Protein AF-T1B210-F1 (afdb_monomer_lite)

Organism: NCB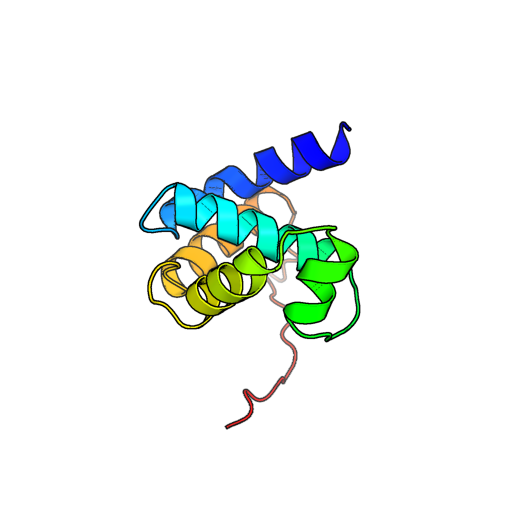I:txid410659

Radius of gyration: 15.73 Å; chains: 1; bounding box: 36×41×40 Å

Foldseek 3Di:
DVVVVVVVVLCPLLVVQFPDPVLSVLVVLVVVLVVVDPDPDDPVVSCVVVVHDPVNSVVNVCSVVDSRGNVVSNVVSVVVSCVVVDPADDDPNHGDDDDDPDDPDD

Sequence (106 aa):
MLLWSEWTRRLAPLRPACARSRTFLWLCTALLGLCARADQAGVTSWVRSGFLEGAAYRRLLHLFAGGGVRVDALTRCWVGLVLSLFRPFTVEGFRVAVTDGLKVPK

Secondary structure (DSSP, 8-state):
-HHHHHHHHHHGGGGGGBSSHHHHHHHHHHHHHHHH--S---HHHHHHHTT--THHHHHHHHHHHSTTB-HHHHHHHHHHHHHHHS---EETTEEP----------

pLDDT: mean 90.36, std 8.09, range [42.91, 97.62]

Structure (mmCIF, N/CA/C/O backbone):
data_AF-T1B210-F1
#
_entry.id   AF-T1B210-F1
#
loop_
_atom_site.group_PDB
_atom_site.id
_atom_site.type_symbol
_atom_site.label_atom_id
_atom_site.label_alt_id
_atom_site.label_comp_id
_atom_site.label_asym_id
_atom_site.label_entity_id
_atom_site.label_seq_id
_atom_site.pdbx_PDB_ins_code
_atom_site.Cartn_x
_atom_site.Cartn_y
_atom_site.Cartn_z
_atom_site.occupancy
_atom_site.B_iso_or_equiv
_atom_site.auth_seq_id
_atom_site.auth_comp_id
_atom_site.auth_asym_id
_atom_site.auth_atom_id
_atom_site.pdbx_PDB_model_num
ATOM 1 N N . MET A 1 1 ? -3.707 20.476 -5.880 1.00 76.12 1 MET A N 1
ATOM 2 C CA . MET A 1 1 ? -2.479 20.363 -5.058 1.00 76.12 1 MET A CA 1
ATOM 3 C C . MET A 1 1 ? -2.756 19.801 -3.665 1.00 76.12 1 MET A C 1
ATOM 5 O O . MET A 1 1 ? -2.129 18.810 -3.323 1.00 76.12 1 MET A O 1
ATOM 9 N N . LEU A 1 2 ? -3.737 20.327 -2.916 1.00 91.50 2 LEU A N 1
ATOM 10 C CA . LEU A 1 2 ? -4.073 19.872 -1.553 1.00 91.50 2 LEU A CA 1
ATOM 11 C C . LEU A 1 2 ? -4.262 18.346 -1.413 1.00 91.50 2 LEU A C 1
ATOM 13 O O . LEU A 1 2 ? -3.679 17.741 -0.520 1.00 91.50 2 LEU A O 1
ATOM 17 N N . LEU A 1 3 ? -5.013 17.716 -2.328 1.00 90.62 3 LEU A N 1
ATOM 18 C CA . LEU A 1 3 ? -5.265 16.270 -2.296 1.00 90.62 3 LEU A CA 1
ATOM 19 C C . LEU A 1 3 ? -3.970 15.446 -2.319 1.00 90.62 3 LEU A C 1
ATOM 21 O O . LEU A 1 3 ? -3.808 14.542 -1.510 1.00 90.62 3 LEU A O 1
ATOM 25 N N . TRP A 1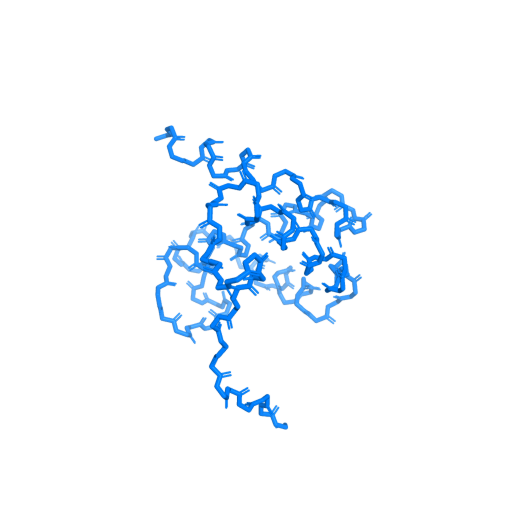 4 ? -3.037 15.769 -3.216 1.00 88.94 4 TRP A N 1
ATOM 26 C CA . TRP A 1 4 ? -1.780 15.029 -3.353 1.00 88.94 4 TRP A CA 1
ATOM 27 C C . TRP A 1 4 ? -0.832 15.268 -2.174 1.00 88.94 4 TRP A C 1
ATOM 29 O O . TRP A 1 4 ? -0.119 14.354 -1.758 1.00 88.94 4 TRP A O 1
ATOM 39 N N . SER A 1 5 ? -0.858 16.462 -1.582 1.00 92.38 5 SER A N 1
ATOM 40 C CA . SER A 1 5 ? -0.128 16.755 -0.345 1.00 92.38 5 SER A CA 1
ATOM 41 C C . SER A 1 5 ? -0.681 15.968 0.846 1.00 92.38 5 SER A C 1
ATOM 43 O O . SER A 1 5 ? 0.089 15.415 1.628 1.00 92.38 5 SER A O 1
ATOM 45 N N . GLU A 1 6 ? -2.005 15.860 0.972 1.0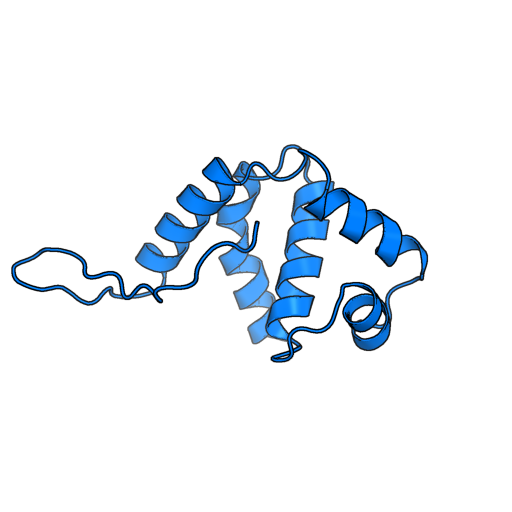0 93.88 6 GLU A N 1
ATOM 46 C CA . GLU A 1 6 ? -2.619 15.030 2.012 1.00 93.88 6 GLU A CA 1
ATOM 47 C C . GLU A 1 6 ? -2.360 13.546 1.762 1.00 93.88 6 GLU A C 1
ATOM 49 O O . GLU A 1 6 ? -1.922 12.844 2.669 1.00 93.88 6 GLU A O 1
ATOM 54 N N . TRP A 1 7 ? -2.544 13.077 0.528 1.00 94.12 7 TRP A N 1
ATOM 55 C CA . TRP A 1 7 ? -2.277 11.696 0.133 1.00 94.12 7 TRP A CA 1
ATOM 56 C C . TRP A 1 7 ? -0.837 11.287 0.464 1.00 94.12 7 TRP A C 1
ATOM 58 O O . TRP A 1 7 ? -0.627 10.305 1.172 1.00 94.12 7 TRP A O 1
ATOM 68 N N . THR A 1 8 ? 0.159 12.086 0.065 1.00 92.75 8 THR A N 1
ATOM 69 C CA . THR A 1 8 ? 1.571 11.807 0.387 1.00 92.75 8 THR A CA 1
ATOM 70 C C . THR A 1 8 ? 1.834 11.819 1.894 1.00 92.75 8 THR A C 1
ATOM 72 O O . THR A 1 8 ? 2.527 10.931 2.393 1.00 92.75 8 THR A O 1
ATOM 75 N N . ARG A 1 9 ? 1.239 12.758 2.647 1.00 94.88 9 ARG A N 1
ATOM 76 C CA . ARG A 1 9 ? 1.344 12.796 4.115 1.00 94.88 9 ARG A CA 1
ATOM 77 C C . ARG A 1 9 ? 0.753 11.540 4.759 1.00 94.88 9 ARG A C 1
ATOM 79 O O . ARG A 1 9 ? 1.358 10.992 5.678 1.00 94.88 9 ARG A O 1
ATOM 86 N N . ARG A 1 10 ? -0.393 11.053 4.268 1.00 95.56 10 ARG A N 1
ATOM 87 C CA . ARG A 1 10 ? -1.032 9.827 4.776 1.00 95.56 10 ARG A CA 1
ATOM 88 C C . ARG A 1 10 ? -0.230 8.566 4.466 1.00 95.56 10 ARG A C 1
ATOM 90 O O . ARG A 1 10 ? -0.359 7.604 5.209 1.00 95.56 10 ARG A O 1
ATOM 97 N N . LEU A 1 11 ? 0.626 8.562 3.444 1.00 95.88 11 LEU A N 1
ATOM 98 C CA . LEU A 1 11 ? 1.497 7.419 3.145 1.00 95.88 11 LEU A CA 1
ATOM 99 C C . LEU A 1 11 ? 2.774 7.355 3.995 1.00 95.88 11 LEU A C 1
ATOM 101 O O . LEU A 1 11 ? 3.429 6.312 4.017 1.00 95.88 11 LEU A O 1
ATOM 105 N N . ALA A 1 12 ? 3.137 8.421 4.717 1.00 96.12 12 ALA A N 1
ATOM 106 C CA . ALA A 1 12 ? 4.345 8.448 5.548 1.00 96.12 12 ALA A CA 1
ATOM 107 C C . ALA A 1 12 ? 4.475 7.254 6.528 1.00 96.12 12 ALA A C 1
ATOM 109 O O . ALA A 1 12 ? 5.576 6.700 6.627 1.00 96.12 12 ALA A O 1
ATOM 110 N N . PRO A 1 13 ? 3.398 6.761 7.180 1.00 97.06 13 PRO A N 1
ATOM 111 C CA . PRO A 1 13 ? 3.453 5.585 8.055 1.00 97.06 13 PRO A CA 1
ATOM 112 C C . PRO A 1 13 ? 3.844 4.272 7.362 1.00 97.06 13 PRO A C 1
ATOM 114 O O . PRO A 1 13 ? 4.177 3.308 8.047 1.00 97.06 13 PRO A O 1
ATOM 117 N N . LEU A 1 14 ? 3.844 4.207 6.024 1.00 97.38 14 LEU A N 1
ATOM 118 C CA . LEU A 1 14 ? 4.293 3.028 5.273 1.00 97.38 14 LEU A CA 1
ATOM 119 C C . LEU A 1 14 ? 5.824 2.958 5.129 1.00 97.38 14 LEU A C 1
ATOM 121 O O . LEU A 1 14 ? 6.370 1.921 4.747 1.00 97.38 14 LEU A O 1
ATOM 125 N N . ARG A 1 15 ? 6.554 4.035 5.458 1.00 96.81 15 ARG A N 1
ATOM 126 C CA . ARG A 1 15 ? 8.020 4.114 5.336 1.00 96.81 15 ARG A CA 1
ATOM 127 C C . ARG A 1 15 ? 8.786 2.958 6.007 1.00 96.81 15 ARG A C 1
ATOM 129 O O . ARG A 1 15 ? 9.763 2.510 5.391 1.00 96.81 15 ARG A O 1
ATOM 136 N N . PRO A 1 16 ? 8.402 2.446 7.195 1.00 96.81 16 PRO A N 1
ATOM 137 C CA . PRO A 1 16 ? 9.091 1.328 7.850 1.00 96.81 16 PRO A CA 1
ATOM 138 C C . PRO A 1 16 ? 9.026 0.001 7.078 1.00 96.81 16 PRO A C 1
ATOM 140 O O . PRO A 1 16 ? 9.825 -0.906 7.330 1.00 96.81 16 PRO A O 1
ATOM 143 N N . ALA A 1 17 ? 8.112 -0.135 6.113 1.00 96.75 17 ALA A N 1
ATOM 144 C CA . ALA A 1 17 ? 8.037 -1.312 5.250 1.00 96.75 17 ALA A CA 1
ATOM 145 C C . ALA A 1 17 ? 9.166 -1.374 4.208 1.00 96.75 17 ALA A C 1
ATOM 147 O O . ALA A 1 17 ? 9.428 -2.430 3.634 1.00 96.75 17 ALA A O 1
ATOM 148 N N . CYS A 1 18 ? 9.857 -0.258 3.978 1.00 96.44 18 CYS A N 1
ATOM 149 C CA . CYS A 1 18 ? 10.887 -0.127 2.957 1.00 96.44 18 CYS A CA 1
ATOM 150 C C . CYS A 1 18 ? 12.287 -0.123 3.576 1.00 96.44 18 CYS A C 1
ATOM 152 O O . CYS A 1 18 ? 12.577 0.673 4.472 1.00 96.44 18 CYS A O 1
ATOM 154 N N . ALA A 1 19 ? 13.197 -0.936 3.036 1.00 90.00 19 ALA A N 1
ATOM 155 C CA . ALA A 1 19 ? 14.581 -0.991 3.519 1.00 90.00 19 ALA A CA 1
ATOM 156 C C . ALA A 1 19 ? 15.342 0.336 3.323 1.00 90.00 19 ALA A C 1
ATOM 158 O O . ALA A 1 19 ? 16.205 0.694 4.119 1.00 90.00 19 ALA A O 1
ATOM 159 N N . ARG A 1 20 ? 15.026 1.092 2.263 1.00 94.38 20 ARG A N 1
ATOM 160 C CA . ARG A 1 20 ? 15.699 2.353 1.906 1.00 94.38 20 ARG A CA 1
ATOM 161 C C . ARG A 1 20 ? 14.684 3.440 1.570 1.00 94.38 20 ARG A C 1
ATOM 163 O O . ARG A 1 20 ? 13.601 3.142 1.069 1.00 94.38 20 ARG A O 1
ATOM 170 N N . SER A 1 21 ? 15.069 4.707 1.741 1.00 95.00 21 SER A N 1
ATOM 171 C CA . SER A 1 21 ? 14.212 5.854 1.390 1.00 95.00 21 SER A CA 1
ATOM 172 C C . SER A 1 21 ? 13.866 5.867 -0.097 1.00 95.00 21 SER A C 1
ATOM 174 O O . SER A 1 21 ? 12.726 6.120 -0.463 1.00 95.00 21 SER A O 1
ATOM 176 N N . ARG A 1 22 ? 14.814 5.484 -0.962 1.00 94.88 22 ARG A N 1
ATOM 177 C CA . ARG A 1 22 ? 14.557 5.352 -2.402 1.00 94.88 22 ARG A CA 1
ATOM 178 C C . ARG A 1 22 ? 13.493 4.297 -2.713 1.00 94.88 22 ARG A C 1
ATOM 180 O O . ARG A 1 22 ? 12.682 4.517 -3.601 1.00 94.88 22 ARG A O 1
ATOM 187 N N . THR A 1 23 ? 13.470 3.180 -1.986 1.00 95.50 23 THR A N 1
ATOM 188 C CA . THR A 1 23 ? 12.428 2.157 -2.156 1.00 95.50 23 THR A CA 1
ATOM 189 C C . THR A 1 23 ? 11.057 2.694 -1.764 1.00 95.50 23 THR A C 1
ATOM 191 O O . THR A 1 23 ? 10.088 2.440 -2.466 1.00 95.50 23 THR A O 1
ATOM 194 N N . PHE A 1 24 ? 10.988 3.491 -0.697 1.00 96.62 24 PHE A N 1
ATOM 195 C CA . PHE A 1 24 ? 9.747 4.148 -0.295 1.00 96.62 24 PHE A CA 1
ATOM 196 C C . PHE A 1 24 ? 9.229 5.122 -1.358 1.00 96.62 24 PHE A C 1
ATOM 198 O O . PHE A 1 24 ? 8.044 5.108 -1.661 1.00 96.62 24 PHE A O 1
ATOM 205 N N . LEU A 1 25 ? 10.106 5.904 -1.993 1.00 95.56 25 LEU A N 1
ATOM 206 C CA . LEU A 1 25 ? 9.698 6.773 -3.100 1.00 95.56 25 LEU A CA 1
ATOM 207 C C . LEU A 1 25 ? 9.143 5.970 -4.285 1.00 95.56 25 LEU A C 1
ATOM 209 O O . LEU A 1 25 ? 8.106 6.337 -4.826 1.00 95.56 25 LEU A O 1
ATOM 213 N N . TRP A 1 26 ? 9.774 4.847 -4.645 1.00 95.38 26 TRP A N 1
ATOM 214 C CA . TRP A 1 26 ? 9.245 3.955 -5.686 1.00 95.38 26 TRP A CA 1
ATOM 215 C C . TRP A 1 26 ? 7.910 3.315 -5.298 1.00 95.38 26 TRP A C 1
ATOM 217 O O . TRP A 1 26 ? 7.038 3.191 -6.156 1.00 95.38 26 TRP A O 1
ATOM 227 N N . LEU A 1 27 ? 7.721 2.965 -4.022 1.00 95.88 27 LEU A N 1
ATOM 228 C CA . LEU A 1 27 ? 6.430 2.515 -3.501 1.00 95.88 27 LEU A CA 1
ATOM 229 C C . LEU A 1 27 ? 5.361 3.604 -3.657 1.00 95.88 27 LEU A C 1
ATOM 231 O O . LEU A 1 27 ? 4.280 3.309 -4.156 1.00 95.88 27 LEU A O 1
ATOM 235 N N . CYS A 1 28 ? 5.663 4.859 -3.315 1.00 95.00 28 CYS A N 1
ATOM 236 C CA . CYS A 1 28 ? 4.749 5.976 -3.555 1.00 95.00 28 CYS A CA 1
ATOM 237 C C . CYS A 1 28 ? 4.423 6.128 -5.048 1.00 95.00 28 CYS A C 1
ATOM 239 O O . CYS A 1 28 ? 3.259 6.273 -5.396 1.00 95.00 28 CYS A O 1
ATOM 241 N N . THR A 1 29 ? 5.406 6.027 -5.947 1.00 93.50 29 THR A N 1
ATOM 242 C CA . THR A 1 29 ? 5.152 6.073 -7.398 1.00 93.50 29 THR A CA 1
ATOM 243 C C . THR A 1 29 ? 4.234 4.938 -7.861 1.00 93.50 29 THR A C 1
ATOM 245 O O . THR A 1 29 ? 3.342 5.167 -8.675 1.00 93.50 29 THR A O 1
ATOM 248 N N . ALA A 1 30 ? 4.408 3.724 -7.332 1.00 93.00 30 ALA A N 1
ATOM 249 C CA . ALA A 1 30 ? 3.536 2.591 -7.639 1.00 93.00 30 ALA A CA 1
ATOM 250 C C . ALA A 1 30 ? 2.101 2.812 -7.129 1.00 93.00 30 ALA A C 1
ATOM 252 O O . ALA A 1 30 ? 1.147 2.613 -7.878 1.00 93.00 30 ALA A O 1
ATOM 253 N N . LEU A 1 31 ? 1.942 3.285 -5.889 1.00 93.19 31 LEU A N 1
ATOM 254 C CA . LEU A 1 31 ? 0.635 3.617 -5.314 1.00 93.19 31 LEU A CA 1
ATOM 255 C C . LEU A 1 31 ? -0.057 4.748 -6.083 1.00 93.19 31 LEU A C 1
ATOM 257 O O . LEU A 1 31 ? -1.264 4.693 -6.285 1.00 93.19 31 LEU A O 1
ATOM 261 N N . LEU A 1 32 ? 0.696 5.741 -6.565 1.00 91.56 32 LEU A N 1
ATOM 262 C CA . LEU A 1 32 ? 0.169 6.791 -7.436 1.00 91.56 32 LEU A CA 1
ATOM 263 C C . LEU A 1 32 ? -0.394 6.192 -8.733 1.00 91.56 32 LEU A C 1
ATOM 265 O O . LEU A 1 32 ? -1.494 6.551 -9.142 1.00 91.56 32 LEU A O 1
ATOM 269 N N . GLY A 1 33 ? 0.338 5.257 -9.351 1.00 89.88 33 GLY A N 1
ATOM 270 C CA . GLY A 1 33 ? -0.115 4.529 -10.538 1.00 89.88 33 GLY A CA 1
ATOM 271 C C . GLY A 1 33 ? -1.422 3.770 -10.296 1.00 89.88 33 GLY A C 1
ATOM 272 O O . GLY A 1 33 ? -2.339 3.876 -11.107 1.00 89.88 33 GLY A O 1
ATOM 273 N N . LEU A 1 34 ? -1.530 3.093 -9.148 1.00 89.44 34 LEU A N 1
ATOM 274 C CA . LEU A 1 34 ? -2.744 2.392 -8.713 1.00 89.44 34 LEU A CA 1
ATOM 275 C C . LEU A 1 34 ? -3.914 3.345 -8.418 1.00 89.44 34 LEU A C 1
ATOM 277 O O . LEU A 1 34 ? -5.059 3.008 -8.688 1.00 89.44 34 LEU A O 1
ATOM 281 N N . CYS A 1 35 ? -3.657 4.539 -7.880 1.00 89.12 35 CYS A N 1
ATOM 282 C CA . CYS A 1 35 ? -4.704 5.538 -7.650 1.00 89.12 35 CYS A CA 1
ATOM 283 C C . CYS A 1 35 ? -5.164 6.225 -8.945 1.00 89.12 35 CYS A C 1
ATOM 285 O O . CYS A 1 35 ? -6.316 6.639 -9.041 1.00 89.12 35 CYS A O 1
ATOM 287 N N . ALA A 1 36 ? -4.270 6.388 -9.923 1.00 86.19 36 ALA A N 1
ATOM 288 C CA . ALA A 1 36 ? -4.553 7.101 -11.167 1.00 86.19 36 ALA A CA 1
ATOM 289 C C . ALA A 1 36 ? -5.310 6.252 -12.199 1.00 86.19 36 ALA A C 1
ATOM 291 O O . ALA A 1 36 ? -5.864 6.800 -13.152 1.00 86.19 36 ALA A O 1
ATOM 292 N N . ARG A 1 37 ? -5.309 4.924 -12.046 1.00 84.38 37 ARG A N 1
ATOM 293 C CA . ARG A 1 37 ? -5.888 3.992 -13.012 1.00 84.38 37 ARG A CA 1
ATOM 294 C C . ARG A 1 37 ? -6.682 2.898 -12.312 1.00 84.38 37 ARG A C 1
ATOM 296 O O . ARG A 1 37 ? -6.157 2.209 -11.450 1.00 84.38 37 ARG A O 1
ATOM 303 N N . ALA A 1 38 ? -7.931 2.718 -12.732 1.00 81.19 38 ALA A N 1
ATOM 304 C CA . ALA A 1 38 ? -8.813 1.670 -12.217 1.00 81.19 38 ALA A CA 1
ATOM 305 C C . ALA A 1 38 ? -8.694 0.337 -12.983 1.00 81.19 38 ALA A C 1
ATOM 307 O O . ALA A 1 38 ? -9.317 -0.648 -12.594 1.00 81.19 38 ALA A O 1
ATOM 308 N N . ASP A 1 39 ? -7.934 0.294 -14.083 1.00 82.38 39 ASP A N 1
ATOM 309 C CA . ASP A 1 39 ? -7.751 -0.913 -14.886 1.00 82.38 39 ASP A CA 1
ATOM 310 C C . ASP A 1 39 ? -6.589 -1.779 -14.382 1.00 82.38 39 ASP A C 1
ATOM 312 O O . ASP A 1 39 ? -5.623 -1.296 -13.794 1.00 82.38 39 ASP A O 1
ATOM 316 N N . GLN A 1 40 ? -6.642 -3.083 -14.665 1.00 78.44 40 GLN A N 1
ATOM 317 C CA . GLN A 1 40 ? -5.572 -4.030 -14.319 1.00 78.44 40 GLN A CA 1
ATOM 318 C C . GLN A 1 40 ? -4.415 -4.007 -15.334 1.00 78.44 40 GLN A C 1
ATOM 320 O O . GLN A 1 40 ? -3.870 -5.042 -15.716 1.00 78.44 40 GLN A O 1
ATOM 325 N N . ALA A 1 41 ? -4.042 -2.819 -15.814 1.00 81.50 41 ALA A N 1
ATOM 326 C CA . ALA A 1 41 ? -2.952 -2.671 -16.766 1.00 81.50 41 ALA A CA 1
ATOM 327 C C . ALA A 1 41 ? -1.579 -2.830 -16.094 1.00 81.50 41 ALA A C 1
ATOM 329 O O . ALA A 1 41 ? -1.358 -2.410 -14.959 1.00 81.50 41 ALA A O 1
ATOM 330 N N . GLY A 1 42 ? -0.625 -3.401 -16.833 1.00 86.81 42 GLY A N 1
ATOM 331 C CA . GLY A 1 42 ? 0.734 -3.624 -16.340 1.00 86.81 42 GLY A CA 1
ATOM 332 C C . GLY A 1 42 ? 1.566 -2.346 -16.159 1.00 86.81 42 GLY A C 1
ATOM 333 O O . GLY A 1 42 ? 1.219 -1.263 -16.632 1.00 86.81 42 GLY A O 1
ATOM 334 N N . VAL A 1 43 ? 2.743 -2.506 -15.542 1.00 88.94 43 VAL A N 1
ATOM 335 C CA . VAL A 1 43 ? 3.689 -1.427 -15.181 1.00 88.94 43 VAL A CA 1
ATOM 336 C C . VAL A 1 43 ? 4.042 -0.501 -16.355 1.00 88.94 43 VAL A C 1
ATOM 338 O O . VAL A 1 43 ? 4.194 0.706 -16.171 1.00 88.94 43 VAL A O 1
ATOM 341 N N . THR A 1 44 ? 4.135 -1.027 -17.579 1.00 90.00 44 THR A N 1
ATOM 342 C CA . THR A 1 44 ? 4.412 -0.226 -18.786 1.00 90.00 44 THR A CA 1
ATOM 343 C C . THR A 1 44 ? 3.349 0.852 -19.021 1.00 90.00 44 THR A C 1
ATOM 345 O O . THR A 1 44 ? 3.673 1.970 -19.424 1.00 90.00 44 THR A O 1
ATOM 348 N N . SER A 1 45 ? 2.081 0.553 -18.725 1.00 88.44 45 SER A N 1
ATOM 349 C CA . SER A 1 45 ? 0.989 1.520 -18.845 1.00 88.44 45 SER A CA 1
ATOM 350 C C . SER A 1 45 ? 1.114 2.649 -17.830 1.00 88.44 45 SER A C 1
ATOM 352 O O . SER A 1 45 ? 0.807 3.785 -18.181 1.00 88.44 45 SER A O 1
ATOM 354 N N . TRP A 1 46 ? 1.610 2.365 -16.621 1.00 89.69 46 TRP A N 1
ATOM 355 C CA . TRP A 1 46 ? 1.843 3.378 -15.589 1.00 89.69 46 TRP A CA 1
ATOM 356 C C . TRP A 1 46 ? 2.977 4.325 -15.968 1.00 89.69 46 TRP A C 1
ATOM 358 O O . TRP A 1 46 ? 2.844 5.532 -15.803 1.00 89.69 46 TRP A O 1
ATOM 368 N N . VAL A 1 47 ? 4.073 3.789 -16.521 1.00 91.06 47 VAL A N 1
ATOM 369 C CA . VAL A 1 47 ? 5.209 4.593 -17.005 1.00 91.06 47 VAL A CA 1
ATOM 370 C C . VAL A 1 47 ? 4.742 5.589 -18.062 1.00 91.06 47 VAL A C 1
ATOM 372 O O . VAL A 1 47 ? 5.049 6.773 -17.968 1.00 91.06 47 VAL A O 1
ATOM 375 N N . ARG A 1 48 ? 3.928 5.131 -19.019 1.00 89.12 48 ARG A N 1
ATOM 376 C CA . ARG A 1 48 ? 3.386 5.986 -20.078 1.00 89.12 48 ARG A CA 1
ATOM 377 C C . ARG A 1 48 ? 2.378 7.010 -19.553 1.00 89.12 48 ARG A C 1
ATOM 379 O O . ARG A 1 48 ? 2.488 8.178 -19.901 1.00 89.12 48 ARG A O 1
ATOM 386 N N . SER A 1 49 ? 1.410 6.602 -18.727 1.00 87.75 49 SER A N 1
ATOM 387 C CA . SER A 1 49 ? 0.387 7.530 -18.216 1.00 87.75 49 SER A CA 1
ATOM 388 C C . SER A 1 49 ? 0.933 8.526 -17.193 1.00 87.75 49 SER A C 1
ATOM 390 O O . SER A 1 49 ? 0.389 9.614 -17.057 1.00 87.75 49 SER A O 1
ATOM 392 N N . GLY A 1 50 ? 1.993 8.161 -16.472 1.00 87.12 50 GLY A N 1
ATOM 393 C CA . GLY A 1 50 ? 2.687 9.035 -15.529 1.00 87.12 50 GLY A CA 1
ATOM 394 C C . GLY A 1 50 ? 3.790 9.888 -16.158 1.00 87.12 50 GLY A C 1
ATOM 395 O O . GLY A 1 50 ? 4.512 10.538 -15.410 1.00 87.12 50 GLY A O 1
ATOM 396 N N . PHE A 1 51 ? 3.953 9.857 -17.489 1.00 91.12 51 PHE A N 1
ATOM 397 C CA . PHE A 1 51 ? 5.025 10.551 -18.219 1.00 91.12 51 PHE A CA 1
ATOM 398 C C . PHE A 1 51 ? 6.426 10.288 -17.637 1.00 91.12 51 PHE A C 1
ATOM 400 O O . PHE A 1 51 ? 7.280 11.171 -17.589 1.00 91.12 51 PHE A O 1
ATOM 407 N N . LEU A 1 52 ? 6.661 9.063 -17.161 1.00 92.81 52 LEU A N 1
ATOM 408 C CA . LEU A 1 52 ? 7.939 8.661 -16.587 1.00 92.81 52 LEU A CA 1
ATOM 409 C C . LEU A 1 52 ? 8.916 8.255 -17.693 1.00 92.81 52 LEU A C 1
ATOM 411 O O . LEU A 1 52 ? 8.532 7.698 -18.722 1.00 92.81 52 LEU A O 1
ATOM 415 N N . GLU A 1 53 ? 10.208 8.451 -17.441 1.00 94.25 53 GLU A N 1
ATOM 416 C CA . GLU A 1 53 ? 11.258 7.938 -18.320 1.00 94.25 53 GLU A CA 1
ATOM 417 C C . GLU A 1 53 ? 11.211 6.407 -18.423 1.00 94.25 53 GLU A C 1
ATOM 419 O O . GLU A 1 53 ? 10.901 5.709 -17.454 1.00 94.25 53 GLU A O 1
ATOM 424 N N . GLY A 1 54 ? 11.634 5.853 -19.564 1.00 90.62 54 GLY A N 1
ATOM 425 C CA . GLY A 1 54 ? 11.669 4.400 -19.779 1.00 90.62 54 GLY A CA 1
ATOM 426 C C . GLY A 1 54 ? 12.484 3.632 -18.725 1.00 90.62 54 GLY A C 1
ATOM 427 O O . GLY A 1 54 ? 12.152 2.496 -18.386 1.00 90.62 54 GLY A O 1
ATOM 428 N N . ALA A 1 55 ? 13.497 4.259 -18.117 1.00 92.75 55 ALA A N 1
ATOM 429 C CA . ALA A 1 55 ? 14.262 3.674 -17.015 1.00 92.75 55 ALA A CA 1
ATOM 430 C C . ALA A 1 55 ? 13.408 3.390 -15.759 1.00 92.75 55 ALA A C 1
ATOM 432 O O . ALA A 1 55 ? 13.749 2.501 -14.971 1.00 92.75 55 ALA A O 1
ATOM 433 N N . ALA A 1 56 ? 12.290 4.101 -15.571 1.00 93.44 56 ALA A N 1
ATOM 434 C CA . ALA A 1 56 ? 11.359 3.876 -14.470 1.00 93.44 56 ALA A CA 1
ATOM 435 C C . ALA A 1 56 ? 10.696 2.496 -14.541 1.00 93.44 56 ALA A C 1
ATOM 437 O O . ALA A 1 56 ? 10.452 1.897 -13.496 1.00 93.44 56 ALA A O 1
ATOM 438 N N . TYR A 1 57 ? 10.491 1.949 -15.746 1.00 93.88 57 TYR A N 1
ATOM 439 C CA . TYR A 1 57 ? 9.927 0.610 -15.933 1.00 93.88 57 TYR A CA 1
ATOM 440 C C . TYR A 1 57 ? 10.737 -0.454 -15.187 1.00 93.88 57 TYR A C 1
ATOM 442 O O . TYR A 1 57 ? 10.203 -1.168 -14.341 1.00 93.88 57 TYR A O 1
ATOM 450 N N . ARG A 1 58 ? 12.055 -0.505 -15.425 1.00 92.94 58 ARG A N 1
ATOM 451 C CA . ARG A 1 58 ? 12.939 -1.477 -14.760 1.00 92.94 58 ARG A CA 1
ATOM 452 C C . ARG A 1 58 ? 12.965 -1.274 -13.246 1.00 92.94 58 ARG A C 1
ATOM 454 O O . ARG A 1 58 ? 12.973 -2.242 -12.496 1.00 92.94 58 ARG A O 1
ATOM 461 N N . ARG A 1 59 ? 12.947 -0.023 -12.779 1.00 92.69 59 ARG A N 1
ATOM 462 C CA . ARG A 1 59 ? 12.954 0.294 -11.341 1.00 92.69 59 ARG A CA 1
ATOM 463 C C . ARG A 1 59 ? 11.661 -0.144 -10.648 1.00 92.69 59 ARG A C 1
ATOM 465 O O . ARG A 1 59 ? 11.734 -0.688 -9.551 1.00 92.69 59 ARG A O 1
ATOM 472 N N . LEU A 1 60 ? 10.512 0.035 -11.298 1.00 92.38 60 LEU A N 1
ATOM 473 C CA . LEU A 1 60 ? 9.225 -0.471 -10.821 1.00 92.38 60 LEU A CA 1
ATOM 474 C C . LEU A 1 60 ? 9.184 -2.004 -10.840 1.00 92.38 60 LEU A C 1
ATOM 476 O O . LEU A 1 60 ? 8.740 -2.601 -9.867 1.00 92.38 60 LEU A O 1
ATOM 480 N N . LEU A 1 61 ? 9.723 -2.665 -11.870 1.00 93.06 61 LEU A N 1
ATOM 481 C CA . LEU A 1 61 ? 9.853 -4.128 -11.854 1.00 93.06 61 LEU A CA 1
ATOM 482 C C . LEU A 1 61 ? 10.709 -4.617 -10.679 1.00 93.06 61 LEU A C 1
ATOM 484 O O . LEU A 1 61 ? 10.313 -5.544 -9.980 1.00 93.06 61 LEU A O 1
ATOM 488 N N . HIS A 1 62 ? 11.843 -3.968 -10.405 1.00 91.88 62 HIS A N 1
ATOM 489 C CA . HIS A 1 62 ? 12.675 -4.301 -9.244 1.00 91.88 62 HIS A CA 1
ATOM 490 C C . HIS A 1 62 ? 11.988 -4.028 -7.902 1.00 91.88 62 HIS A C 1
ATOM 492 O O . HIS A 1 62 ? 12.316 -4.688 -6.919 1.00 91.88 62 HIS A O 1
ATOM 498 N N . LEU A 1 63 ? 11.059 -3.070 -7.840 1.00 92.69 63 LEU A N 1
ATOM 499 C CA . LEU A 1 63 ? 10.250 -2.837 -6.645 1.00 92.69 63 LEU A CA 1
ATOM 500 C C . LEU A 1 63 ? 9.361 -4.049 -6.339 1.00 92.69 63 LEU A C 1
ATOM 502 O O . LEU A 1 63 ? 9.294 -4.453 -5.183 1.00 92.69 63 LEU A O 1
ATOM 506 N N . PHE A 1 64 ? 8.708 -4.613 -7.361 1.00 89.38 64 PHE A N 1
ATOM 507 C CA . PHE A 1 64 ? 7.784 -5.743 -7.211 1.00 89.38 64 PHE A CA 1
ATOM 508 C C . PHE A 1 64 ? 8.488 -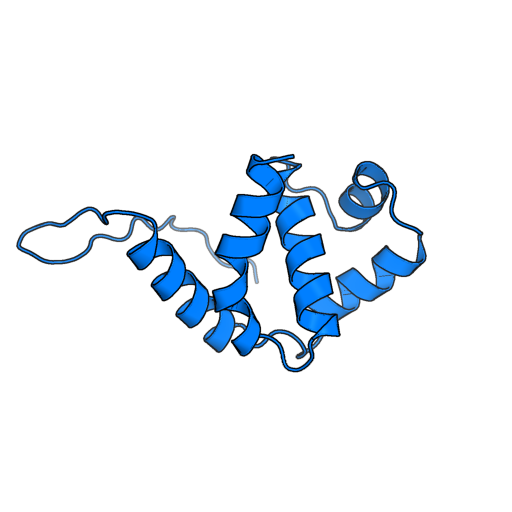7.094 -7.082 1.00 89.38 64 PHE A C 1
ATOM 510 O O . PHE A 1 64 ? 8.072 -7.925 -6.285 1.00 89.38 64 PHE A O 1
ATOM 517 N N . ALA A 1 65 ? 9.550 -7.317 -7.857 1.00 88.44 65 ALA A N 1
ATOM 518 C CA . ALA A 1 65 ? 10.281 -8.583 -7.863 1.00 88.44 65 ALA A CA 1
ATOM 519 C C . ALA A 1 65 ? 11.366 -8.663 -6.775 1.00 88.44 65 ALA A C 1
ATOM 521 O O . ALA A 1 65 ? 11.871 -9.741 -6.475 1.00 88.44 65 ALA A O 1
ATOM 522 N N . GLY A 1 66 ? 11.783 -7.525 -6.219 1.00 85.75 66 GLY A N 1
ATOM 523 C CA . GLY A 1 66 ? 12.860 -7.459 -5.236 1.00 85.75 66 GLY A CA 1
ATOM 524 C C . GLY A 1 66 ? 12.366 -7.454 -3.789 1.00 85.75 66 GLY A C 1
ATOM 525 O O . GLY A 1 66 ? 11.258 -7.035 -3.484 1.00 85.75 66 GLY A O 1
ATOM 526 N N . GLY A 1 67 ? 13.252 -7.795 -2.851 1.00 83.38 67 GLY A N 1
ATOM 527 C CA . GLY A 1 67 ? 12.978 -7.743 -1.404 1.00 83.38 67 GLY A CA 1
ATOM 528 C C . GLY A 1 67 ? 13.059 -6.345 -0.772 1.00 83.38 67 GLY A C 1
ATOM 529 O O . GLY A 1 67 ? 13.272 -6.216 0.431 1.00 83.38 67 GLY A O 1
ATOM 530 N N . GLY A 1 68 ? 12.976 -5.273 -1.567 1.00 87.12 68 GLY A N 1
ATOM 531 C CA . GLY A 1 68 ? 13.109 -3.902 -1.060 1.00 87.12 68 GLY A CA 1
ATOM 532 C C . GLY A 1 68 ? 11.918 -3.461 -0.201 1.00 87.12 68 GLY A C 1
ATOM 533 O O . GLY A 1 68 ? 12.094 -2.676 0.740 1.00 87.12 68 GLY A O 1
ATOM 534 N N . VAL A 1 69 ? 10.728 -3.955 -0.545 1.00 94.94 69 VAL A N 1
ATOM 535 C CA . VAL A 1 69 ? 9.482 -3.766 0.197 1.00 94.94 69 VAL A CA 1
ATOM 536 C C . VAL A 1 69 ? 9.203 -5.051 0.961 1.00 94.94 69 VAL A C 1
ATOM 538 O O . VAL A 1 69 ? 9.008 -6.109 0.371 1.00 94.94 69 VAL A O 1
ATOM 541 N N . ARG A 1 70 ? 9.187 -4.970 2.290 1.00 94.94 70 ARG A N 1
ATOM 542 C CA . ARG A 1 70 ? 8.846 -6.108 3.145 1.00 94.94 70 ARG A CA 1
ATOM 543 C C . ARG A 1 70 ? 7.330 -6.191 3.244 1.00 94.94 70 ARG A C 1
ATOM 545 O O . ARG A 1 70 ? 6.739 -5.408 3.986 1.00 94.94 70 ARG A O 1
ATOM 552 N N . VAL A 1 71 ? 6.717 -7.115 2.506 1.00 93.12 71 VAL A N 1
ATOM 553 C CA . VAL A 1 71 ? 5.252 -7.223 2.392 1.00 93.12 71 VAL A CA 1
ATOM 554 C C . VAL A 1 71 ? 4.588 -7.372 3.761 1.00 93.12 71 VAL A C 1
ATOM 556 O O . VAL A 1 71 ? 3.672 -6.617 4.056 1.00 93.12 71 VAL A O 1
ATOM 559 N N . ASP A 1 72 ? 5.115 -8.204 4.662 1.00 94.81 72 ASP A N 1
ATOM 560 C CA . ASP A 1 72 ? 4.541 -8.350 6.011 1.00 94.81 72 ASP A CA 1
ATOM 561 C C . ASP A 1 72 ? 4.540 -7.041 6.808 1.00 94.81 72 ASP A C 1
ATOM 563 O O . ASP A 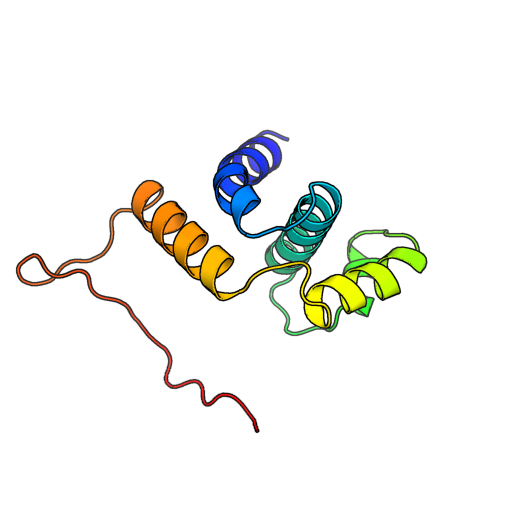1 72 ? 3.591 -6.724 7.529 1.00 94.81 72 ASP A O 1
ATOM 567 N N . ALA A 1 73 ? 5.617 -6.260 6.690 1.00 96.50 73 ALA A N 1
ATOM 568 C CA . ALA A 1 73 ? 5.703 -4.957 7.337 1.00 96.50 73 ALA A CA 1
ATOM 569 C C . ALA A 1 73 ? 4.767 -3.948 6.663 1.00 96.50 73 ALA A C 1
ATOM 571 O O . ALA A 1 73 ? 4.120 -3.172 7.362 1.00 96.50 73 ALA A O 1
ATOM 572 N N . LEU A 1 74 ? 4.658 -3.989 5.331 1.00 96.75 74 LEU A N 1
ATOM 573 C CA . LEU A 1 74 ? 3.731 -3.153 4.576 1.00 96.75 74 LEU A CA 1
ATOM 574 C C . LEU A 1 74 ? 2.289 -3.427 4.992 1.00 96.75 74 LEU A C 1
ATOM 576 O O . LEU A 1 74 ? 1.577 -2.477 5.293 1.00 96.75 74 LEU A O 1
ATOM 580 N N . THR A 1 75 ? 1.886 -4.693 5.089 1.00 95.69 75 THR A N 1
ATOM 581 C CA . THR A 1 75 ? 0.543 -5.101 5.512 1.00 95.69 75 THR A CA 1
ATOM 582 C C . THR A 1 75 ? 0.223 -4.588 6.913 1.00 95.69 75 THR A C 1
ATOM 584 O O . THR A 1 75 ? -0.824 -3.980 7.115 1.00 95.69 75 THR A O 1
ATOM 587 N N . ARG A 1 76 ? 1.138 -4.743 7.882 1.00 97.06 76 ARG A N 1
ATOM 588 C CA . ARG A 1 76 ? 0.934 -4.211 9.243 1.00 97.06 76 ARG A CA 1
ATOM 589 C C . ARG A 1 76 ? 0.817 -2.686 9.261 1.00 97.06 76 ARG A C 1
ATOM 591 O O . ARG A 1 76 ? -0.096 -2.156 9.892 1.00 97.06 76 ARG A O 1
ATOM 598 N N . CYS A 1 77 ? 1.711 -1.986 8.559 1.00 97.62 77 CYS A N 1
ATOM 599 C CA . CYS A 1 77 ? 1.663 -0.528 8.435 1.00 97.62 77 CYS A CA 1
ATOM 600 C C . CYS A 1 77 ? 0.364 -0.061 7.765 1.00 97.62 77 CYS A C 1
ATOM 602 O O . CYS A 1 77 ? -0.244 0.905 8.216 1.00 97.62 77 CYS A O 1
ATOM 604 N N . TRP A 1 78 ? -0.074 -0.758 6.718 1.00 95.94 78 TRP A N 1
ATOM 605 C CA . TRP A 1 78 ? -1.299 -0.463 5.986 1.00 95.94 78 TRP A CA 1
ATOM 606 C C . TRP A 1 78 ? -2.543 -0.651 6.851 1.00 95.94 78 TRP A C 1
ATOM 608 O O . TRP A 1 78 ? -3.366 0.254 6.929 1.00 95.94 78 TRP A O 1
ATOM 618 N N . VAL A 1 79 ? -2.656 -1.777 7.562 1.00 94.62 79 VAL A N 1
ATOM 619 C CA . VAL A 1 79 ? -3.772 -2.026 8.486 1.00 94.62 79 VAL A CA 1
ATOM 620 C C . VAL A 1 79 ? -3.827 -0.945 9.566 1.00 94.62 79 VAL A C 1
ATOM 622 O O . VAL A 1 79 ? -4.888 -0.372 9.802 1.00 94.62 79 VAL A O 1
ATOM 625 N N . GLY A 1 80 ? -2.687 -0.610 10.180 1.00 95.19 80 GLY A N 1
ATOM 626 C CA . GLY A 1 80 ? -2.612 0.478 11.158 1.00 95.19 80 GLY A CA 1
ATOM 627 C C . GLY A 1 80 ? -3.046 1.826 10.574 1.00 95.19 80 GLY A C 1
ATOM 628 O O . GLY A 1 80 ? -3.840 2.538 11.188 1.00 95.19 80 GLY A O 1
ATOM 629 N N . LEU A 1 81 ? -2.587 2.149 9.360 1.00 96.00 81 LEU A N 1
ATOM 630 C CA . LEU A 1 81 ? -2.977 3.361 8.645 1.00 96.00 81 LEU A CA 1
ATOM 631 C C . LEU A 1 81 ? -4.490 3.410 8.406 1.00 96.00 81 LEU A C 1
ATOM 633 O O . LEU A 1 81 ? -5.129 4.375 8.815 1.00 96.00 81 LEU A O 1
ATOM 637 N N . VAL A 1 82 ? -5.076 2.371 7.808 1.00 93.62 82 VAL A N 1
ATOM 638 C CA . VAL A 1 82 ? -6.519 2.290 7.527 1.00 93.62 82 VAL A CA 1
ATOM 639 C C . VAL A 1 82 ? -7.337 2.471 8.805 1.00 93.62 82 VAL A C 1
ATOM 641 O O . VAL A 1 82 ? -8.261 3.279 8.826 1.00 93.62 82 VAL A O 1
ATOM 644 N N . LEU A 1 83 ? -6.960 1.795 9.891 1.00 93.62 83 LEU A N 1
ATOM 645 C CA . LEU A 1 83 ? -7.657 1.896 11.176 1.00 93.62 83 LEU A CA 1
ATOM 646 C C . LEU A 1 83 ? -7.520 3.273 11.845 1.00 93.62 83 LEU A C 1
ATOM 648 O O . LEU A 1 83 ? -8.352 3.623 12.675 1.00 93.62 83 LEU A O 1
ATOM 652 N N . SER A 1 84 ? -6.484 4.046 11.506 1.00 94.31 84 SER A N 1
ATOM 653 C CA . SER A 1 84 ? -6.327 5.430 11.977 1.00 94.31 84 SER A CA 1
ATOM 654 C C . SER A 1 84 ? -7.086 6.453 11.129 1.00 94.31 84 SER A C 1
ATOM 656 O O . SER A 1 84 ? -7.449 7.517 11.626 1.00 94.31 84 SER A O 1
ATOM 658 N N . LEU A 1 85 ? -7.300 6.156 9.844 1.00 94.25 85 LEU A N 1
ATOM 659 C CA . LEU A 1 85 ? -7.962 7.059 8.903 1.00 94.25 85 LEU A CA 1
ATOM 660 C C . LEU A 1 85 ? -9.478 6.881 8.907 1.00 94.25 85 LEU A C 1
ATOM 662 O O . LEU A 1 85 ? -10.210 7.847 8.696 1.00 94.25 85 LEU A O 1
ATOM 666 N N . PHE A 1 86 ? -9.942 5.656 9.132 1.00 92.00 86 PHE A N 1
ATOM 667 C CA . PHE A 1 86 ? -11.336 5.275 8.973 1.00 92.00 86 PHE A CA 1
ATOM 668 C C . PHE A 1 86 ? -11.888 4.644 10.247 1.00 92.00 86 PHE A C 1
ATOM 670 O O . PHE A 1 86 ? -11.160 4.072 11.056 1.00 92.00 86 PHE A O 1
ATOM 677 N N . ARG A 1 87 ? -13.211 4.716 10.407 1.00 92.56 87 ARG A N 1
ATOM 678 C CA . ARG A 1 87 ? -13.924 4.000 11.468 1.00 92.56 87 ARG A CA 1
ATOM 679 C C . ARG A 1 87 ? -14.338 2.629 10.925 1.00 92.56 87 ARG A C 1
ATOM 681 O O . ARG A 1 87 ? -15.176 2.596 10.024 1.00 92.56 87 ARG A O 1
ATOM 688 N N . PRO A 1 88 ? -13.747 1.517 11.400 1.00 91.31 88 PRO A N 1
ATOM 689 C CA . PRO A 1 88 ? -14.108 0.191 10.913 1.00 91.31 88 PRO A CA 1
ATOM 690 C C . PRO A 1 88 ? -15.532 -0.171 11.341 1.00 91.31 88 PRO A C 1
ATOM 692 O O . PRO A 1 88 ? -15.977 0.218 12.420 1.00 91.31 88 PRO A O 1
ATOM 695 N N . PHE A 1 89 ? -16.223 -0.954 10.513 1.00 92.56 89 PHE A N 1
ATOM 696 C CA . PHE A 1 89 ? -17.490 -1.562 10.904 1.00 92.56 89 PHE A CA 1
ATOM 697 C C . PHE A 1 89 ? -17.253 -2.599 12.009 1.00 92.56 89 PHE A C 1
ATOM 699 O O . PHE A 1 89 ? -16.273 -3.354 11.968 1.00 92.56 89 PHE A O 1
ATOM 706 N N . THR A 1 90 ? -18.141 -2.623 13.000 1.00 94.94 90 THR A N 1
ATOM 707 C CA . THR A 1 90 ? -18.038 -3.513 14.156 1.00 94.94 90 THR A CA 1
ATOM 708 C C . THR A 1 90 ? -19.353 -4.220 14.429 1.00 94.94 90 THR A C 1
ATOM 710 O O . THR A 1 90 ? -20.404 -3.588 14.362 1.00 94.94 90 THR A O 1
ATOM 713 N N . VAL A 1 91 ? -19.281 -5.493 14.810 1.00 96.31 91 VAL A N 1
ATOM 714 C CA . VAL A 1 91 ? -20.414 -6.303 15.283 1.00 96.31 91 VAL A CA 1
ATOM 715 C C . VAL A 1 91 ? -20.035 -6.843 16.655 1.00 96.31 91 VAL A C 1
ATOM 717 O O . VAL A 1 91 ? -18.978 -7.455 16.785 1.00 96.31 91 VAL A O 1
ATOM 720 N N . GLU A 1 92 ? -20.834 -6.557 17.686 1.00 95.50 92 GLU A N 1
ATOM 721 C CA . GLU A 1 92 ? -20.545 -6.957 19.079 1.00 95.50 92 GLU A CA 1
ATOM 722 C C . GLU A 1 92 ? -19.130 -6.560 19.560 1.00 95.50 92 GLU A C 1
ATOM 724 O O . GLU A 1 92 ? -18.447 -7.301 20.261 1.00 95.50 92 GLU A O 1
ATOM 729 N N . GLY A 1 93 ? -18.633 -5.395 19.128 1.00 92.31 93 GLY A N 1
ATOM 730 C CA . GLY A 1 93 ? -17.286 -4.910 19.462 1.00 92.31 93 GLY A CA 1
ATOM 731 C C . GLY A 1 93 ? -16.143 -5.508 18.626 1.00 92.31 93 GLY A C 1
ATOM 732 O O . GLY A 1 93 ? -15.013 -5.023 18.704 1.00 92.31 93 GLY A O 1
ATOM 733 N N . PHE A 1 94 ? -16.414 -6.491 17.766 1.00 91.88 94 PHE A N 1
ATOM 734 C CA . PHE A 1 94 ? -15.423 -7.078 16.864 1.00 91.88 94 PHE A CA 1
ATOM 735 C C . PHE A 1 94 ? -15.366 -6.332 15.536 1.00 91.88 94 PHE A C 1
ATOM 737 O O . PHE A 1 94 ? -16.394 -6.054 14.923 1.00 91.88 94 PHE A O 1
ATOM 744 N N . ARG A 1 95 ? -14.153 -6.032 15.060 1.00 92.75 95 ARG A N 1
ATOM 745 C CA . ARG A 1 95 ? -13.937 -5.426 13.737 1.00 92.75 95 ARG A CA 1
ATOM 746 C C . ARG A 1 95 ? -14.251 -6.439 12.644 1.00 92.75 95 ARG A C 1
ATOM 748 O O . ARG A 1 95 ? -13.697 -7.536 12.646 1.00 92.75 95 ARG A O 1
ATOM 755 N N . VAL A 1 96 ? -15.074 -6.034 11.686 1.00 91.69 96 VAL A N 1
ATOM 756 C CA . VAL A 1 96 ? -15.429 -6.858 10.530 1.00 91.69 96 VAL A CA 1
ATOM 757 C C . VAL A 1 96 ? -14.541 -6.482 9.351 1.00 91.69 96 VAL A C 1
ATOM 759 O O . VAL A 1 96 ? -14.445 -5.310 8.983 1.00 91.69 96 VAL A O 1
ATOM 762 N N . ALA A 1 97 ? -13.905 -7.483 8.748 1.00 87.88 97 ALA A N 1
ATOM 763 C CA . ALA A 1 97 ? -13.191 -7.343 7.487 1.00 87.88 97 ALA A CA 1
ATOM 764 C C . ALA A 1 97 ? -14.009 -8.006 6.377 1.00 87.88 97 ALA A C 1
ATOM 766 O O . ALA A 1 97 ? -14.371 -9.176 6.486 1.00 87.88 97 ALA A O 1
ATOM 767 N N . VAL A 1 98 ? -14.292 -7.259 5.312 1.00 85.69 98 VAL A N 1
ATOM 768 C CA . VAL A 1 98 ? -14.862 -7.828 4.089 1.00 85.69 98 VAL A CA 1
ATOM 769 C C . VAL A 1 98 ? -13.704 -8.333 3.243 1.00 85.69 98 VAL A C 1
ATOM 771 O O . VAL A 1 98 ? -12.802 -7.568 2.906 1.00 85.69 98 VAL A O 1
ATOM 774 N N . THR A 1 99 ? -13.724 -9.621 2.926 1.00 84.00 99 THR A N 1
ATOM 775 C CA . THR A 1 99 ? -12.731 -10.265 2.066 1.00 84.00 99 THR A CA 1
ATOM 776 C C . THR A 1 99 ? -13.428 -10.794 0.827 1.00 84.00 99 THR A C 1
ATOM 778 O O . THR A 1 99 ? -14.500 -11.391 0.937 1.00 84.00 99 THR A O 1
ATOM 781 N N . ASP A 1 100 ? -12.826 -10.620 -0.341 1.00 82.88 100 ASP A N 1
ATOM 782 C CA . ASP A 1 100 ? -13.225 -11.378 -1.516 1.00 82.88 100 ASP A CA 1
ATOM 783 C C . ASP A 1 100 ? -12.602 -12.784 -1.465 1.00 82.88 100 ASP A C 1
ATOM 785 O O . ASP A 1 100 ? -11.535 -13.013 -0.897 1.00 82.88 100 ASP A O 1
ATOM 789 N N . GLY A 1 101 ? -13.290 -13.774 -2.035 1.00 76.62 101 GLY A N 1
ATOM 790 C CA . GLY A 1 101 ? -12.780 -15.145 -2.166 1.00 76.62 101 GLY A CA 1
ATOM 791 C C . GLY A 1 101 ? -11.742 -15.276 -3.281 1.00 76.62 101 GLY A C 1
ATOM 792 O O . GLY A 1 101 ? -11.756 -16.262 -4.020 1.00 76.62 101 GLY A O 1
ATOM 793 N N . LEU A 1 102 ? -10.905 -14.254 -3.480 1.00 78.12 102 LEU A N 1
ATOM 794 C CA . LEU A 1 102 ? -9.991 -14.178 -4.608 1.00 78.12 102 LEU A CA 1
ATOM 795 C C . LEU A 1 102 ? -8.877 -15.208 -4.416 1.00 78.12 102 LEU A C 1
ATOM 797 O O . LEU A 1 102 ? -7.997 -15.089 -3.563 1.00 78.12 102 LEU A O 1
ATOM 801 N N . LYS A 1 103 ? -8.943 -16.276 -5.211 1.00 75.12 103 LYS A N 1
ATOM 802 C CA . LYS A 1 103 ? -7.920 -17.316 -5.236 1.00 75.12 103 LYS A CA 1
ATOM 803 C C . LYS A 1 103 ? -6.637 -16.702 -5.778 1.00 75.12 103 LYS A C 1
ATOM 805 O O . LYS A 1 103 ? -6.630 -16.237 -6.914 1.00 75.12 103 LYS A O 1
ATOM 810 N N . VAL A 1 104 ? -5.558 -16.742 -4.994 1.00 64.75 104 VAL A N 1
ATOM 811 C CA . VAL A 1 104 ? -4.216 -16.427 -5.500 1.00 64.75 104 VAL A CA 1
ATOM 812 C C . VAL A 1 104 ? -3.951 -17.379 -6.674 1.00 64.75 104 VAL A C 1
ATOM 814 O O . VAL A 1 104 ? -3.937 -18.598 -6.454 1.00 64.75 104 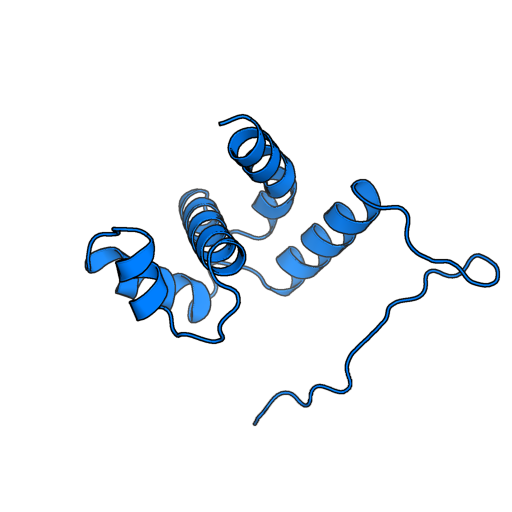VAL A O 1
ATOM 817 N N . PRO A 1 105 ? -3.839 -16.879 -7.920 1.00 54.31 105 PRO A N 1
ATOM 818 C CA . PRO A 1 105 ? -3.535 -17.743 -9.047 1.00 54.31 105 PRO A CA 1
ATOM 819 C C . PRO A 1 105 ? -2.164 -18.383 -8.799 1.00 54.31 105 PRO A C 1
ATOM 821 O O . PRO A 1 105 ? -1.241 -17.712 -8.336 1.00 54.31 105 PRO A O 1
ATOM 824 N N . LYS A 1 106 ? -2.088 -19.699 -9.016 1.00 42.91 106 LYS A N 1
ATOM 825 C CA . LYS A 1 106 ? -0.830 -20.452 -8.965 1.00 42.91 106 LYS A CA 1
ATOM 826 C C . LYS A 1 106 ? 0.093 -20.019 -10.094 1.00 42.91 106 LYS A C 1
ATOM 828 O O . LYS A 1 106 ? -0.441 -19.770 -11.198 1.00 42.91 106 LYS A O 1
#